Protein AF-A0A354SF06-F1 (afdb_monomer)

pLDDT: mean 82.46, std 15.43, range [31.31, 95.62]

Sequence (120 aa):
MNLIQKFLNKRKQKRYYTHGHAYLVIQPYTEGETKVQVIDVSQGGCAFIYQGDRADIDESGFANLMTGDCLHLERAQYVVKSNRKAGEARRCGVEFKWLGSMDKKRLGEFCESAALCPCS

Secondary structure (DSSP, 8-state):
--HHHHHHT--SS--EE-TT-EEEEEE-SSS--EEEEEEEEETTEEEEEEES-GGGS-SEEEEEEEETTEEEEEEEEEEEEEEEEETTEEEEEEEEES--HHHHHHHHHHHHHHHH----

Solvent-accessible surface area (backbone atoms only — not comparable to full-atom values): 6775 Å² total; per-residue (Å²): 135,71,73,67,61,69,69,70,68,60,80,89,63,72,73,25,54,39,90,69,56,29,33,36,38,35,45,54,97,84,54,78,76,46,78,32,47,28,52,30,35,30,81,54,30,38,28,30,50,47,75,71,60,78,81,80,54,67,63,54,48,34,28,31,34,31,43,78,95,46,77,47,33,76,70,37,34,36,35,60,76,44,79,45,78,58,85,76,35,26,46,38,29,38,35,56,46,88,70,48,75,66,44,51,49,41,35,44,55,48,39,52,51,36,64,72,58,82,82,133

Structure (mmCIF, N/CA/C/O backbone):
data_AF-A0A354SF06-F1
#
_entry.id   AF-A0A354SF06-F1
#
loop_
_atom_site.group_PDB
_atom_site.id
_atom_site.type_symbol
_atom_site.label_atom_id
_atom_site.label_alt_id
_atom_site.label_comp_id
_atom_site.label_asym_id
_atom_site.label_entity_id
_atom_site.label_seq_id
_atom_site.pdbx_PDB_ins_code
_atom_site.Cartn_x
_atom_site.Cartn_y
_atom_site.Cartn_z
_atom_site.occupancy
_atom_site.B_iso_or_equiv
_atom_site.auth_seq_id
_atom_site.auth_comp_id
_atom_site.auth_asym_id
_atom_site.auth_atom_id
_atom_site.pdbx_PDB_model_num
ATOM 1 N N . MET A 1 1 ? 24.461 19.033 13.199 1.00 46.06 1 MET A N 1
ATOM 2 C CA . MET A 1 1 ? 23.283 18.545 12.440 1.00 46.06 1 MET A CA 1
ATOM 3 C C . MET A 1 1 ? 22.363 17.771 13.380 1.00 46.06 1 MET A C 1
ATOM 5 O O . MET A 1 1 ? 22.842 17.000 14.198 1.00 46.06 1 MET A O 1
ATOM 9 N N . ASN A 1 2 ? 21.068 18.083 13.322 1.00 46.91 2 ASN A N 1
ATOM 10 C CA . ASN A 1 2 ? 20.064 17.977 14.390 1.00 46.91 2 ASN A CA 1
ATOM 11 C C . ASN A 1 2 ? 19.824 16.584 15.011 1.00 46.91 2 ASN A C 1
ATOM 13 O O . ASN A 1 2 ? 19.165 15.736 14.413 1.00 46.91 2 ASN A O 1
ATOM 17 N N . LEU A 1 3 ? 20.183 16.419 16.291 1.00 55.00 3 LEU A N 1
ATOM 18 C CA . LEU A 1 3 ? 19.691 15.339 17.169 1.00 55.00 3 LEU A CA 1
ATOM 19 C C . LEU A 1 3 ? 18.156 15.374 17.345 1.00 55.00 3 LEU A C 1
ATOM 21 O O . LEU A 1 3 ? 17.530 14.333 17.519 1.00 55.00 3 LEU A O 1
ATOM 25 N N . ILE A 1 4 ? 17.538 16.553 17.209 1.00 58.75 4 ILE A N 1
ATOM 26 C CA . ILE A 1 4 ? 16.091 16.781 17.380 1.00 58.75 4 ILE A CA 1
ATOM 27 C C . ILE A 1 4 ? 15.260 16.090 16.278 1.00 58.75 4 ILE A C 1
ATOM 29 O O . ILE A 1 4 ? 14.184 15.561 16.548 1.00 58.75 4 ILE A O 1
ATOM 33 N N . GLN A 1 5 ? 15.776 15.988 15.046 1.00 51.38 5 GLN A N 1
ATOM 34 C CA . GLN A 1 5 ? 15.063 15.333 13.935 1.00 51.38 5 GLN A CA 1
ATOM 35 C C . GLN A 1 5 ? 14.948 13.807 14.112 1.00 51.38 5 GLN A C 1
ATOM 37 O O . GLN A 1 5 ? 13.981 13.207 13.644 1.00 51.38 5 GLN A O 1
ATOM 42 N N . LYS A 1 6 ? 15.885 13.170 14.833 1.00 49.59 6 LYS A N 1
ATOM 43 C CA . LYS A 1 6 ? 15.830 11.725 15.125 1.00 49.59 6 LYS A CA 1
ATOM 44 C C . LYS A 1 6 ? 14.716 11.356 16.110 1.00 49.59 6 LYS A C 1
ATOM 46 O O . LYS A 1 6 ? 14.184 10.254 16.015 1.00 49.59 6 LYS A O 1
ATOM 51 N N . PHE A 1 7 ? 14.333 12.259 17.015 1.00 52.81 7 PHE A N 1
ATOM 52 C CA . PHE A 1 7 ? 13.260 12.006 17.984 1.00 52.81 7 PHE A CA 1
ATOM 53 C C . PHE A 1 7 ? 11.857 12.302 17.434 1.00 52.81 7 PHE A C 1
ATOM 55 O O . PHE A 1 7 ? 10.890 11.694 17.889 1.00 52.81 7 PHE A O 1
ATOM 62 N N . LEU A 1 8 ? 11.742 13.161 16.416 1.00 54.84 8 LEU A N 1
ATOM 63 C CA . LEU A 1 8 ? 10.458 13.530 15.805 1.00 54.84 8 LEU A CA 1
ATOM 64 C C . LEU A 1 8 ? 9.959 12.531 14.746 1.00 54.84 8 LEU A C 1
ATOM 66 O O . LEU A 1 8 ? 8.766 12.489 14.460 1.00 54.84 8 LEU A O 1
ATOM 70 N N . ASN A 1 9 ? 10.839 11.675 14.215 1.00 53.41 9 ASN A N 1
ATOM 71 C CA . ASN A 1 9 ? 10.495 10.653 13.219 1.00 53.41 9 ASN A CA 1
ATOM 72 C C . ASN A 1 9 ? 10.169 9.279 13.833 1.00 53.41 9 ASN A C 1
ATOM 74 O O . ASN A 1 9 ? 10.344 8.241 13.190 1.00 53.41 9 ASN A O 1
ATOM 78 N N . LYS A 1 10 ? 9.672 9.239 15.076 1.00 60.12 10 LYS A N 1
ATOM 79 C CA . LYS A 1 10 ? 9.056 8.015 15.600 1.00 60.12 10 LYS A CA 1
ATOM 80 C C . LYS A 1 10 ? 7.707 7.808 14.915 1.00 60.12 10 LYS A C 1
ATOM 82 O O . LYS A 1 10 ? 6.836 8.675 14.920 1.00 60.12 10 LYS A O 1
ATOM 87 N N . ARG A 1 11 ? 7.553 6.641 14.291 1.00 60.44 11 ARG A N 1
ATOM 88 C CA . ARG A 1 11 ? 6.325 6.220 13.614 1.00 60.44 11 ARG A CA 1
ATOM 89 C C . ARG A 1 11 ? 5.146 6.304 14.594 1.00 60.44 11 ARG A C 1
ATOM 91 O O . ARG A 1 11 ? 5.141 5.599 15.595 1.00 60.44 11 ARG A O 1
ATOM 98 N N . LYS A 1 12 ? 4.156 7.151 14.286 1.00 68.69 12 LYS A N 1
ATOM 99 C CA . LYS A 1 12 ? 2.970 7.377 15.136 1.00 68.69 12 LYS A CA 1
ATOM 100 C C . LYS A 1 12 ? 1.984 6.203 15.149 1.00 68.69 12 LYS A C 1
ATOM 102 O O . LYS A 1 12 ? 1.219 6.071 16.090 1.00 68.69 12 LYS A O 1
ATOM 107 N N . GLN A 1 13 ? 1.989 5.380 14.099 1.00 76.00 13 GLN A N 1
ATOM 108 C CA . GLN A 1 13 ? 0.996 4.325 13.875 1.00 76.00 13 GLN A CA 1
ATOM 109 C C . GLN A 1 13 ? 1.621 2.932 14.019 1.00 76.00 13 GLN A C 1
ATOM 111 O O . GLN A 1 13 ? 2.640 2.647 13.378 1.00 76.00 13 GLN A O 1
ATOM 116 N N . LYS A 1 14 ? 1.003 2.057 14.824 1.00 83.69 14 LYS A N 1
ATOM 117 C CA . LYS A 1 14 ? 1.403 0.646 14.968 1.00 83.69 14 LYS A CA 1
ATOM 118 C C . LYS A 1 14 ? 1.272 -0.076 13.620 1.00 83.69 14 LYS A C 1
ATOM 120 O O . LYS A 1 14 ? 0.356 0.217 12.856 1.00 83.69 14 LYS A O 1
ATOM 125 N N . ARG A 1 15 ? 2.211 -0.980 13.313 1.00 85.25 15 ARG A N 1
ATOM 126 C CA . ARG A 1 15 ? 2.141 -1.855 12.132 1.00 85.25 15 ARG A CA 1
ATOM 127 C C . ARG A 1 15 ? 1.716 -3.262 12.521 1.00 85.25 15 ARG A C 1
ATOM 129 O O . ARG A 1 15 ? 2.131 -3.755 13.568 1.00 85.25 15 ARG A O 1
ATOM 136 N N . TYR A 1 16 ? 0.951 -3.883 11.640 1.00 87.31 16 TYR A N 1
ATOM 137 C CA . TYR A 1 16 ? 0.391 -5.216 11.784 1.00 87.31 16 TYR A CA 1
ATOM 138 C C . TYR A 1 16 ? 0.849 -6.058 10.600 1.00 87.31 16 TYR A C 1
ATOM 140 O O . TYR A 1 16 ? 0.751 -5.612 9.457 1.00 87.31 16 TYR A O 1
ATOM 148 N N . TYR A 1 17 ? 1.404 -7.236 10.870 1.00 87.81 17 TYR A N 1
ATOM 149 C CA . TYR A 1 17 ? 1.812 -8.169 9.823 1.00 87.81 17 TYR A CA 1
ATOM 150 C C . TYR A 1 17 ? 0.588 -8.920 9.314 1.00 87.81 17 TYR A C 1
ATOM 152 O O . TYR A 1 17 ? -0.235 -9.358 10.108 1.00 87.81 17 TYR A O 1
ATOM 160 N N . THR A 1 18 ? 0.462 -9.058 7.996 1.00 81.31 18 THR A N 1
ATOM 161 C CA . THR A 1 18 ? -0.773 -9.595 7.388 1.00 81.31 18 THR A CA 1
ATOM 162 C C . THR A 1 18 ? -0.713 -11.095 7.071 1.00 81.31 18 THR A C 1
ATOM 164 O O . THR A 1 18 ? -1.651 -11.629 6.486 1.00 81.31 18 THR A O 1
ATOM 167 N N . HIS A 1 19 ? 0.388 -11.770 7.438 1.00 77.31 19 HIS A N 1
ATOM 168 C CA . HIS A 1 19 ? 0.642 -13.213 7.258 1.00 77.31 19 HIS A CA 1
ATOM 169 C C . HIS A 1 19 ? 0.266 -13.777 5.872 1.00 77.31 19 HIS A C 1
ATOM 171 O O . HIS A 1 19 ? -0.027 -14.954 5.726 1.00 77.31 19 HIS A O 1
ATOM 177 N N . GLY A 1 20 ? 0.315 -12.935 4.837 1.00 70.81 20 GLY A N 1
ATOM 178 C CA . GLY A 1 20 ? 0.130 -13.337 3.450 1.00 70.81 20 GLY A CA 1
ATOM 179 C C . GLY A 1 20 ? -1.309 -13.369 2.930 1.00 70.81 20 GLY A C 1
ATOM 180 O O . GLY A 1 20 ? -1.489 -13.690 1.758 1.00 70.81 20 GLY A O 1
ATOM 181 N N . HIS A 1 21 ? -2.307 -12.983 3.730 1.00 81.31 21 HIS A N 1
ATOM 182 C CA . HIS A 1 21 ? -3.715 -12.986 3.304 1.00 81.31 21 HIS A CA 1
ATOM 183 C C . HIS A 1 21 ? -4.169 -11.674 2.655 1.00 81.31 21 H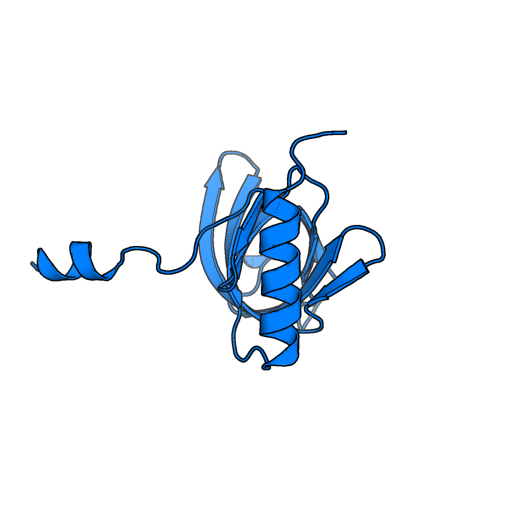IS A C 1
ATOM 185 O O . HIS A 1 21 ? -5.188 -11.647 1.966 1.00 81.31 21 HIS A O 1
ATOM 191 N N . ALA A 1 22 ? -3.410 -10.594 2.847 1.00 90.44 22 ALA A N 1
ATOM 192 C CA . ALA A 1 22 ? -3.747 -9.283 2.317 1.00 90.44 22 ALA A CA 1
ATOM 193 C C . ALA A 1 22 ? -2.941 -8.947 1.062 1.00 90.44 22 ALA A C 1
ATOM 195 O O . ALA A 1 22 ? -1.747 -9.246 0.947 1.00 90.44 22 ALA A O 1
ATOM 196 N N . TYR A 1 23 ? -3.591 -8.258 0.137 1.00 91.69 23 TYR A N 1
ATOM 197 C CA . TYR A 1 23 ? -2.980 -7.801 -1.097 1.00 91.69 23 TYR A CA 1
ATOM 198 C C . TYR A 1 23 ? -3.388 -6.373 -1.428 1.00 91.69 23 TYR A C 1
ATOM 200 O O . TYR A 1 23 ? -4.464 -5.896 -1.067 1.00 91.69 23 TYR A O 1
ATOM 208 N N . LEU A 1 24 ? -2.481 -5.693 -2.116 1.00 92.56 24 LEU A N 1
ATOM 209 C CA . LEU A 1 24 ? -2.702 -4.379 -2.679 1.00 92.56 24 LEU A CA 1
ATOM 210 C C . LEU A 1 24 ? -2.842 -4.550 -4.192 1.00 92.56 24 LEU A C 1
ATOM 212 O O . LEU A 1 24 ? -1.949 -5.098 -4.834 1.00 92.56 24 LEU A O 1
ATOM 216 N N . VAL A 1 25 ? -3.965 -4.117 -4.751 1.00 91.88 25 VAL A N 1
ATOM 217 C CA . VAL A 1 25 ? -4.156 -4.028 -6.200 1.00 91.88 25 VAL A CA 1
ATOM 218 C C . VAL A 1 25 ? -3.820 -2.604 -6.598 1.00 91.88 25 VAL A C 1
ATOM 220 O O . VAL A 1 25 ? -4.568 -1.677 -6.294 1.00 91.88 25 VAL A O 1
ATOM 223 N N . ILE A 1 26 ? -2.652 -2.425 -7.198 1.00 90.00 26 ILE A N 1
ATOM 224 C CA . ILE A 1 26 ? -2.180 -1.144 -7.712 1.00 90.00 26 ILE A CA 1
ATOM 225 C C . ILE A 1 26 ? -2.818 -0.953 -9.082 1.00 90.00 26 ILE A C 1
ATOM 227 O O . ILE A 1 26 ? -2.739 -1.847 -9.920 1.00 90.00 26 ILE A O 1
ATOM 231 N N . GLN A 1 27 ? -3.456 0.194 -9.290 1.00 82.31 27 GLN A N 1
ATOM 232 C CA . GLN A 1 27 ? -4.028 0.591 -10.572 1.00 82.31 27 GLN A CA 1
ATOM 233 C C . GLN A 1 27 ? -3.150 1.718 -11.136 1.00 82.31 27 GLN A C 1
ATOM 235 O O . GLN A 1 27 ? -3.343 2.878 -10.744 1.00 82.31 27 GLN A O 1
ATOM 240 N N . PRO A 1 28 ? -2.147 1.403 -11.979 1.00 65.31 28 PRO A N 1
ATOM 241 C CA . PRO A 1 28 ? -1.378 2.423 -12.679 1.00 65.31 28 PRO A CA 1
ATOM 242 C C . PRO A 1 28 ? -2.295 3.227 -13.604 1.00 65.31 28 PRO A C 1
ATOM 244 O O . PRO A 1 28 ? -3.344 2.755 -14.042 1.00 65.31 28 PRO A O 1
ATOM 247 N N . TYR A 1 29 ? -1.890 4.449 -13.939 1.00 57.19 29 TYR A N 1
ATOM 248 C CA . TYR A 1 29 ? -2.634 5.263 -14.908 1.00 57.19 29 TYR A CA 1
ATOM 249 C C . TYR A 1 29 ? -2.474 4.772 -16.355 1.00 57.19 29 TYR A C 1
ATOM 251 O O . TYR A 1 29 ? -3.248 5.180 -17.219 1.00 57.19 29 TYR A O 1
ATOM 259 N N . THR A 1 30 ? -1.458 3.948 -16.627 1.00 55.53 30 THR A N 1
ATOM 260 C CA . THR A 1 30 ? -0.976 3.656 -17.985 1.00 55.53 30 THR A CA 1
ATOM 261 C C . THR A 1 30 ? -1.066 2.189 -18.391 1.00 55.53 30 THR A C 1
ATOM 263 O O . THR A 1 30 ? -1.283 1.916 -19.567 1.00 55.53 30 THR A O 1
ATOM 266 N N . GLU A 1 31 ? -0.923 1.243 -17.462 1.00 59.75 31 GLU A N 1
ATOM 267 C CA . GLU A 1 31 ? -0.909 -0.199 -17.746 1.00 59.75 31 GLU A CA 1
ATOM 268 C C . GLU A 1 31 ? -1.680 -0.972 -16.666 1.00 59.75 31 GLU A C 1
ATOM 270 O O 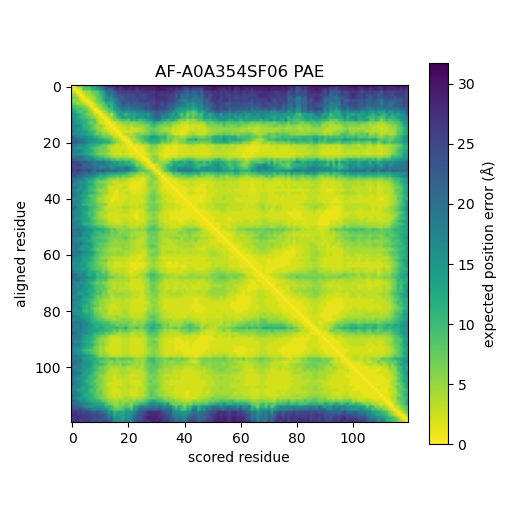. GLU A 1 31 ? -2.029 -0.399 -15.639 1.00 59.75 31 GLU A O 1
ATOM 275 N N . GLY A 1 32 ? -2.018 -2.237 -16.940 1.00 69.25 32 GLY A N 1
ATOM 276 C CA . GLY A 1 32 ? -2.978 -3.047 -16.177 1.00 69.25 32 GLY A CA 1
ATOM 277 C C . GLY A 1 32 ? -2.740 -3.159 -14.662 1.00 69.25 32 GLY A C 1
ATOM 278 O O . GLY A 1 32 ? -1.738 -2.719 -14.109 1.00 69.25 32 GLY A O 1
ATOM 279 N N . GLU A 1 33 ? -3.702 -3.765 -13.965 1.00 82.69 33 GLU A N 1
ATOM 280 C CA . GLU A 1 33 ? -3.661 -3.865 -12.505 1.00 82.69 33 GLU A CA 1
ATOM 281 C C . GLU A 1 33 ? -2.526 -4.777 -12.012 1.00 82.69 33 GLU A C 1
ATOM 283 O O . GLU A 1 33 ? -2.419 -5.937 -12.414 1.00 82.69 33 GLU A O 1
ATOM 288 N N . THR A 1 34 ? -1.729 -4.285 -11.061 1.00 88.12 34 THR A N 1
ATOM 289 C CA . THR A 1 34 ? -0.647 -5.052 -10.432 1.00 88.12 34 THR A CA 1
ATOM 290 C C . THR A 1 34 ? -1.057 -5.468 -9.026 1.00 88.12 34 THR A C 1
ATOM 292 O O . THR A 1 34 ? -1.162 -4.645 -8.115 1.00 88.12 34 THR A O 1
ATOM 295 N N . LYS A 1 35 ? -1.264 -6.771 -8.820 1.00 90.31 35 LYS A N 1
ATOM 296 C CA . LYS A 1 35 ? -1.586 -7.348 -7.507 1.00 90.31 35 LYS A CA 1
ATOM 297 C C . LYS A 1 35 ? -0.306 -7.739 -6.766 1.00 90.31 35 LYS A C 1
ATOM 299 O O . LYS A 1 35 ? 0.427 -8.616 -7.210 1.00 90.31 35 LYS A O 1
ATOM 304 N N . VAL A 1 36 ? -0.063 -7.125 -5.608 1.00 91.69 36 VAL A N 1
ATOM 305 C CA . VAL A 1 36 ? 1.121 -7.375 -4.767 1.00 91.69 36 VAL A CA 1
ATOM 306 C C . VAL A 1 36 ? 0.729 -7.813 -3.361 1.00 91.69 36 VAL A C 1
ATOM 308 O O . VAL A 1 36 ? -0.248 -7.331 -2.788 1.00 91.69 36 VAL A O 1
ATOM 311 N N . GLN A 1 37 ? 1.509 -8.720 -2.777 1.00 92.00 37 GLN A N 1
ATOM 312 C CA . GLN A 1 37 ? 1.245 -9.233 -1.436 1.00 92.00 37 GLN A CA 1
ATOM 313 C C . GLN A 1 37 ? 1.731 -8.251 -0.368 1.00 92.00 37 GLN A C 1
ATOM 315 O O . GLN A 1 37 ? 2.891 -7.824 -0.367 1.00 92.00 37 GLN A O 1
ATOM 320 N N . VAL A 1 38 ? 0.848 -7.909 0.568 1.00 93.38 38 VAL A N 1
ATOM 321 C CA . VAL A 1 38 ? 1.171 -7.020 1.683 1.00 93.38 38 VAL A CA 1
ATOM 322 C C . VAL A 1 38 ? 1.962 -7.800 2.736 1.00 93.38 38 VAL A C 1
ATOM 324 O O . VAL A 1 38 ? 1.617 -8.909 3.121 1.00 93.38 38 VAL A O 1
ATOM 327 N N . ILE A 1 39 ? 3.052 -7.212 3.221 1.00 92.50 39 ILE A N 1
ATOM 328 C CA . ILE A 1 39 ? 3.845 -7.727 4.344 1.00 92.50 39 ILE A CA 1
ATOM 329 C C . ILE A 1 39 ? 3.232 -7.220 5.645 1.00 92.50 39 ILE A C 1
ATOM 331 O O . ILE A 1 39 ? 2.961 -7.975 6.578 1.00 92.50 39 ILE A O 1
ATOM 335 N N . ASP A 1 40 ? 3.034 -5.905 5.698 1.00 92.50 40 ASP A N 1
ATOM 336 C CA . ASP A 1 40 ? 2.595 -5.190 6.879 1.00 92.50 40 ASP A CA 1
ATOM 337 C C . ASP A 1 40 ? 1.707 -3.999 6.504 1.00 92.50 40 ASP A C 1
ATOM 339 O O . ASP A 1 40 ? 1.824 -3.428 5.418 1.00 92.50 40 ASP A O 1
ATOM 343 N N . VAL A 1 41 ? 0.817 -3.620 7.414 1.00 92.81 41 VAL A N 1
ATOM 344 C CA . VAL A 1 41 ? -0.139 -2.525 7.248 1.00 92.81 41 VAL A CA 1
ATOM 345 C C . VAL A 1 41 ? -0.209 -1.674 8.512 1.00 92.81 41 VAL A C 1
ATOM 347 O O . VAL A 1 41 ? 0.022 -2.148 9.622 1.00 92.81 41 VAL A O 1
ATOM 350 N N . SER A 1 42 ? -0.512 -0.394 8.355 1.00 92.44 42 SER A N 1
ATOM 351 C CA . SER A 1 42 ? -1.013 0.464 9.423 1.00 92.44 42 SER A CA 1
ATOM 352 C C . SER A 1 42 ? -2.093 1.389 8.884 1.00 92.44 42 SER A C 1
ATOM 354 O O . SER A 1 42 ? -2.268 1.505 7.670 1.00 92.44 42 SER A O 1
ATOM 356 N N . GLN A 1 43 ? -2.719 2.154 9.779 1.00 90.38 43 GLN A N 1
ATOM 357 C CA . GLN A 1 43 ? -3.646 3.224 9.403 1.00 90.38 43 GLN A CA 1
ATOM 358 C C . GLN A 1 43 ? -3.037 4.286 8.469 1.00 90.38 43 GLN A C 1
ATOM 360 O O . GLN A 1 43 ? -3.764 5.049 7.843 1.00 90.38 43 GLN A O 1
ATOM 365 N N . GLY A 1 44 ? -1.704 4.372 8.389 1.00 90.81 44 GLY A N 1
ATOM 366 C CA . GLY A 1 44 ? -1.016 5.325 7.518 1.00 90.81 44 GLY A CA 1
ATOM 367 C C . GLY A 1 44 ? -0.547 4.749 6.183 1.00 90.81 44 GLY A C 1
ATOM 368 O O . GLY A 1 44 ? -0.135 5.518 5.322 1.00 90.81 44 GLY A O 1
ATOM 369 N N . GLY A 1 45 ? -0.538 3.428 5.997 1.00 94.12 45 GLY A N 1
ATOM 370 C CA . GLY A 1 45 ? 0.035 2.816 4.798 1.00 94.12 45 GLY A CA 1
ATOM 371 C C . GLY A 1 45 ? 0.592 1.418 5.022 1.00 94.12 45 GLY A C 1
ATOM 372 O O . GLY A 1 45 ? 0.796 0.976 6.156 1.00 94.12 45 GLY A O 1
ATOM 373 N N . CYS A 1 46 ? 0.924 0.727 3.939 1.00 94.94 46 CYS A N 1
ATOM 374 C CA . CYS A 1 46 ? 1.418 -0.647 3.976 1.00 94.94 46 CYS A CA 1
ATOM 375 C C . CYS A 1 46 ? 2.849 -0.784 3.440 1.00 94.94 46 CYS A C 1
ATOM 377 O O . CYS A 1 46 ? 3.521 0.192 3.085 1.00 94.94 46 CYS A O 1
ATOM 379 N N . ALA A 1 47 ? 3.366 -2.002 3.481 1.00 95.19 47 ALA A N 1
ATOM 380 C CA . ALA A 1 47 ? 4.529 -2.410 2.719 1.00 95.19 47 ALA A CA 1
ATOM 381 C C . ALA A 1 47 ? 4.237 -3.736 2.023 1.00 95.19 47 ALA A C 1
ATOM 383 O O . ALA A 1 47 ? 3.536 -4.574 2.581 1.00 95.19 47 ALA A O 1
ATOM 384 N N . PHE A 1 48 ? 4.797 -3.928 0.837 1.00 94.19 48 PHE A N 1
ATOM 385 C CA . PHE A 1 48 ? 4.621 -5.119 0.011 1.00 94.19 48 PHE A CA 1
ATOM 386 C C . PHE A 1 48 ? 5.937 -5.518 -0.661 1.00 94.19 48 PHE A C 1
ATOM 388 O O . PHE A 1 48 ? 6.903 -4.741 -0.673 1.00 94.19 48 PHE A O 1
ATOM 395 N N . ILE A 1 49 ? 5.973 -6.735 -1.200 1.00 92.12 49 ILE A N 1
ATOM 396 C CA . ILE A 1 49 ? 7.074 -7.239 -2.029 1.00 92.12 49 ILE A CA 1
ATOM 397 C C . ILE A 1 49 ? 6.585 -7.374 -3.468 1.00 92.12 49 ILE A C 1
ATOM 399 O O . ILE A 1 49 ? 5.462 -7.817 -3.695 1.00 92.12 49 ILE A O 1
ATOM 403 N N . TYR A 1 50 ? 7.432 -7.006 -4.424 1.00 91.00 50 TYR A N 1
ATOM 404 C CA . TYR A 1 50 ? 7.232 -7.298 -5.841 1.00 91.00 50 TYR A CA 1
ATOM 405 C C . TYR A 1 50 ? 8.555 -7.710 -6.496 1.00 91.00 50 TYR A C 1
ATOM 407 O O . TYR A 1 50 ? 9.638 -7.393 -5.987 1.00 91.00 50 TYR A O 1
ATOM 415 N N . GLN A 1 51 ? 8.451 -8.442 -7.601 1.00 89.81 51 GLN A N 1
ATOM 416 C CA . GLN A 1 51 ? 9.555 -8.741 -8.510 1.00 89.81 51 GLN A CA 1
ATOM 417 C C . GLN A 1 51 ? 9.444 -7.787 -9.695 1.00 89.81 51 GLN A C 1
ATOM 419 O O . GLN A 1 51 ? 8.356 -7.638 -10.242 1.00 89.81 51 GLN A O 1
ATOM 424 N N . GLY A 1 52 ? 10.537 -7.115 -10.040 1.00 85.69 52 GLY A N 1
ATOM 425 C CA . GLY A 1 52 ? 10.531 -6.101 -11.090 1.00 85.69 52 GLY A CA 1
ATOM 426 C C . GLY A 1 52 ? 11.508 -4.966 -10.826 1.00 85.69 52 GLY A C 1
ATOM 427 O O . GLY A 1 52 ? 12.238 -4.947 -9.823 1.00 85.69 52 GLY A O 1
ATOM 428 N N . ASP A 1 53 ? 11.513 -4.008 -11.737 1.00 86.62 53 ASP A N 1
ATOM 429 C CA . ASP A 1 53 ? 12.317 -2.808 -11.665 1.00 86.62 53 ASP A CA 1
ATOM 430 C C . ASP A 1 53 ? 11.644 -1.713 -10.847 1.00 86.62 53 ASP A C 1
ATOM 432 O O . ASP A 1 53 ? 10.452 -1.713 -10.557 1.00 86.62 53 ASP A O 1
ATOM 436 N N . ARG A 1 54 ? 12.445 -0.730 -10.421 1.00 85.25 54 ARG A N 1
ATOM 437 C CA . ARG A 1 54 ? 11.915 0.404 -9.653 1.00 85.25 54 ARG A CA 1
ATOM 438 C C . ARG A 1 54 ? 10.822 1.154 -10.426 1.00 85.25 54 ARG A C 1
ATOM 440 O O . ARG A 1 54 ? 9.950 1.717 -9.772 1.00 85.25 54 ARG A O 1
ATOM 447 N N . ALA A 1 55 ? 10.937 1.197 -11.752 1.00 85.38 55 ALA A N 1
ATOM 448 C CA . ALA A 1 55 ? 10.040 1.921 -12.642 1.00 85.38 55 ALA A CA 1
ATOM 449 C C . ALA A 1 55 ? 8.651 1.274 -12.752 1.00 85.38 55 ALA A C 1
ATOM 451 O O . ALA A 1 55 ? 7.706 1.970 -13.093 1.00 85.38 55 ALA A O 1
ATOM 452 N N . ASP A 1 56 ? 8.515 -0.002 -12.385 1.00 83.62 56 ASP A N 1
ATOM 453 C CA . ASP A 1 56 ? 7.253 -0.747 -12.494 1.00 83.62 56 ASP A CA 1
ATOM 454 C C . ASP A 1 56 ? 6.210 -0.300 -11.456 1.00 83.62 56 ASP A C 1
ATOM 456 O O . ASP A 1 56 ? 5.040 -0.669 -11.529 1.00 83.62 56 ASP A O 1
ATOM 460 N N . ILE A 1 57 ? 6.635 0.471 -10.448 1.00 86.88 57 ILE A N 1
ATOM 461 C CA . ILE A 1 57 ? 5.763 1.036 -9.421 1.00 86.88 57 ILE A CA 1
ATOM 462 C C . ILE A 1 57 ? 5.891 2.554 -9.446 1.00 86.88 57 ILE A C 1
ATOM 464 O O . ILE A 1 57 ? 6.908 3.106 -9.010 1.00 86.88 57 ILE A O 1
ATOM 468 N N . ASP A 1 58 ? 4.814 3.215 -9.864 1.00 88.75 58 ASP A N 1
ATOM 469 C CA . ASP A 1 58 ? 4.698 4.670 -9.843 1.00 88.75 58 ASP A CA 1
ATOM 470 C C . ASP A 1 58 ? 4.945 5.242 -8.441 1.00 88.75 58 ASP A C 1
ATOM 472 O O . ASP A 1 58 ? 4.528 4.677 -7.421 1.00 88.75 58 ASP A O 1
ATOM 476 N N . GLU A 1 59 ? 5.576 6.421 -8.377 1.00 91.19 59 GLU A N 1
ATOM 477 C CA . GLU A 1 59 ? 5.849 7.110 -7.108 1.00 91.19 59 GLU A CA 1
ATOM 478 C C . GLU A 1 59 ? 4.567 7.498 -6.355 1.00 91.19 59 GLU A C 1
ATOM 480 O O . GLU A 1 59 ? 4.590 7.669 -5.133 1.00 91.19 59 GLU A O 1
ATOM 485 N N . SER A 1 60 ? 3.440 7.595 -7.061 1.00 91.69 60 SER A N 1
ATOM 486 C CA . SER A 1 60 ? 2.108 7.762 -6.491 1.00 91.69 60 SER A CA 1
ATOM 487 C C . SER A 1 60 ? 1.039 7.241 -7.442 1.00 91.69 60 SER A C 1
ATOM 489 O O . SER A 1 60 ? 1.196 7.356 -8.651 1.00 91.69 60 SER A O 1
ATOM 491 N N . GLY A 1 61 ? -0.076 6.761 -6.903 1.00 91.25 61 GLY A N 1
ATOM 492 C CA . GLY A 1 61 ? -1.181 6.243 -7.704 1.00 91.25 61 GLY A CA 1
ATOM 493 C C . GLY A 1 61 ? -2.404 5.948 -6.853 1.00 91.25 61 GLY A C 1
ATOM 494 O O . GLY A 1 61 ? -2.513 6.441 -5.726 1.00 91.25 61 GLY A O 1
ATOM 495 N N . PHE A 1 62 ? -3.307 5.129 -7.381 1.00 91.81 62 PHE A N 1
ATOM 496 C CA . PHE A 1 62 ? -4.445 4.601 -6.639 1.00 91.81 62 PHE A CA 1
ATOM 497 C C . PHE A 1 62 ? -4.291 3.101 -6.429 1.00 91.81 62 PHE A C 1
ATOM 499 O O . PHE A 1 62 ? -3.722 2.391 -7.260 1.00 91.81 62 PHE A O 1
ATOM 506 N N . ALA A 1 63 ? -4.787 2.619 -5.296 1.00 92.75 63 ALA A N 1
ATOM 507 C CA . ALA A 1 63 ? -4.760 1.204 -4.994 1.00 92.75 63 ALA A CA 1
ATOM 508 C C . ALA A 1 63 ? -5.967 0.753 -4.171 1.00 92.75 63 ALA A C 1
ATOM 510 O O . ALA A 1 63 ? -6.508 1.513 -3.365 1.00 92.75 63 ALA A O 1
ATOM 511 N N . ASN A 1 64 ? -6.324 -0.518 -4.332 1.00 93.19 64 ASN A N 1
ATOM 512 C CA . ASN A 1 64 ? -7.296 -1.207 -3.492 1.00 93.19 64 ASN A CA 1
ATOM 513 C C . ASN A 1 64 ? -6.566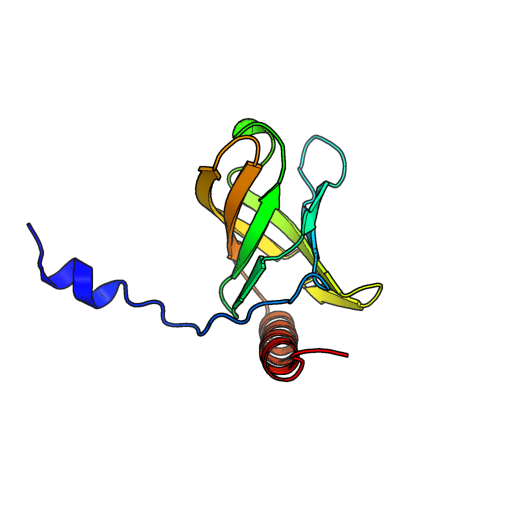 -2.107 -2.492 1.00 93.19 64 ASN A C 1
ATOM 515 O O . ASN A 1 64 ? -5.664 -2.849 -2.878 1.00 93.19 64 ASN A O 1
ATOM 519 N N . LEU A 1 65 ? -6.956 -2.071 -1.217 1.00 92.88 65 LEU A N 1
ATOM 520 C CA . LEU A 1 65 ? -6.476 -3.008 -0.196 1.00 92.88 65 LEU A CA 1
ATOM 521 C C . LEU A 1 65 ? -7.546 -4.065 0.051 1.00 92.88 65 LEU A C 1
ATOM 523 O O . LEU A 1 65 ? -8.681 -3.713 0.374 1.00 92.88 65 LEU A O 1
ATOM 527 N N . MET A 1 66 ? -7.185 -5.340 -0.065 1.00 91.00 66 MET A N 1
ATOM 528 C CA . MET A 1 66 ? -8.141 -6.446 -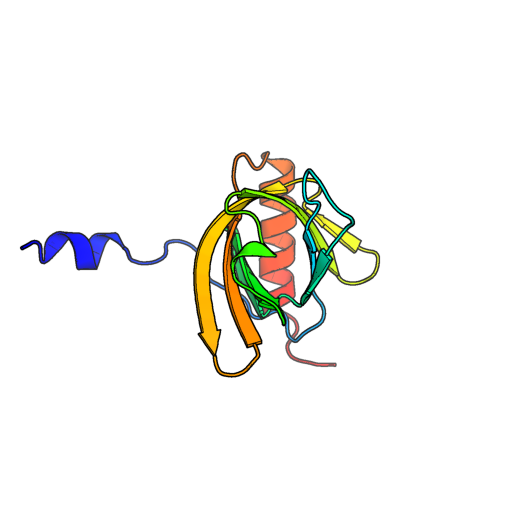0.023 1.00 91.00 66 MET A CA 1
ATOM 529 C C . MET A 1 66 ? -7.594 -7.666 0.728 1.00 91.00 66 MET A C 1
ATOM 531 O O . MET A 1 66 ? -6.378 -7.849 0.820 1.00 91.00 66 MET A O 1
ATOM 535 N N . THR A 1 67 ? -8.507 -8.510 1.211 1.00 89.06 67 THR A N 1
ATOM 536 C CA . THR A 1 67 ? -8.242 -9.848 1.771 1.00 89.06 67 THR A CA 1
ATOM 537 C C . THR A 1 67 ? -9.257 -10.819 1.175 1.00 89.06 67 THR A C 1
ATOM 539 O O . THR A 1 67 ? -10.447 -10.701 1.462 1.00 89.06 67 THR A O 1
ATOM 542 N N . GLY A 1 68 ? -8.822 -11.754 0.324 1.00 83.38 68 GLY A N 1
ATOM 543 C CA . GLY A 1 68 ? -9.759 -12.486 -0.545 1.00 83.38 68 GLY A CA 1
ATOM 544 C C . GLY A 1 68 ? -10.706 -11.512 -1.266 1.00 83.38 68 GLY A C 1
ATOM 545 O 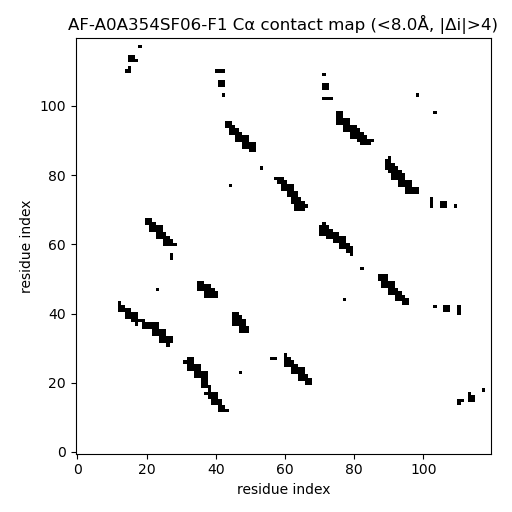O . GLY A 1 68 ? -10.299 -10.417 -1.646 1.00 83.38 68 GLY A O 1
ATOM 546 N N . ASP A 1 69 ? -11.990 -11.833 -1.357 1.00 82.75 69 ASP A N 1
ATOM 547 C CA . ASP A 1 69 ? -12.973 -10.959 -2.018 1.00 82.75 69 ASP A CA 1
ATOM 548 C C . ASP A 1 69 ? -13.408 -9.737 -1.178 1.00 82.75 69 ASP A C 1
ATOM 550 O O . ASP A 1 69 ? -14.227 -8.929 -1.619 1.00 82.75 69 ASP A O 1
ATOM 554 N N . CYS A 1 70 ? -12.857 -9.551 0.027 1.00 85.19 70 CYS A N 1
ATOM 555 C CA . CYS A 1 70 ? -13.203 -8.434 0.905 1.00 85.19 70 CYS A CA 1
ATOM 556 C C . CYS A 1 70 ? -12.370 -7.183 0.591 1.00 85.19 70 CYS A C 1
ATOM 558 O O . CYS A 1 70 ? -11.145 -7.184 0.728 1.00 85.19 70 CYS A O 1
ATOM 560 N N . LEU A 1 71 ? -13.045 -6.083 0.247 1.00 88.38 71 LEU A N 1
ATOM 561 C CA . LEU A 1 71 ? -12.440 -4.770 0.008 1.00 88.38 71 LEU A CA 1
ATOM 562 C C . LEU A 1 71 ? -12.357 -3.950 1.306 1.00 88.38 71 LEU A C 1
ATOM 564 O O . LEU A 1 71 ? -13.377 -3.595 1.895 1.00 88.38 71 LEU A O 1
ATOM 568 N N . HIS A 1 72 ? -11.140 -3.622 1.746 1.00 89.44 72 HIS A N 1
ATOM 569 C CA . HIS A 1 72 ? -10.890 -2.836 2.963 1.00 89.44 72 HIS A CA 1
ATOM 570 C C . HIS A 1 72 ? -10.632 -1.358 2.671 1.00 89.44 72 HIS A C 1
ATOM 572 O O . HIS A 1 72 ? -11.057 -0.494 3.437 1.00 89.44 72 HIS A O 1
ATOM 578 N N . LEU A 1 73 ? -9.949 -1.072 1.563 1.00 91.12 73 LEU A N 1
ATOM 579 C CA . LEU A 1 73 ? -9.806 0.273 1.016 1.00 91.12 73 LEU A CA 1
ATOM 580 C C . LEU A 1 73 ? -10.065 0.234 -0.476 1.00 91.12 73 LEU A C 1
ATOM 582 O O . LEU A 1 73 ? -9.461 -0.571 -1.181 1.00 91.12 73 LEU A O 1
ATOM 586 N N . GLU A 1 74 ? -10.908 1.145 -0.937 1.00 90.31 74 GLU A N 1
ATOM 587 C CA . GLU A 1 74 ? -11.214 1.338 -2.345 1.00 90.31 74 GLU A CA 1
ATOM 588 C C . GLU A 1 74 ? -10.535 2.610 -2.845 1.00 90.31 74 GLU A C 1
ATOM 590 O O . GLU A 1 74 ? -10.665 3.667 -2.229 1.00 90.31 74 GLU A O 1
ATOM 595 N N . ARG A 1 75 ? -9.804 2.502 -3.958 1.00 90.12 75 ARG A N 1
ATOM 596 C CA . ARG A 1 75 ? -9.175 3.610 -4.688 1.00 90.12 75 ARG A CA 1
ATOM 597 C C . ARG A 1 75 ? -8.434 4.583 -3.766 1.00 90.12 75 ARG A C 1
ATOM 599 O O . ARG A 1 75 ? -8.510 5.801 -3.925 1.00 90.12 75 ARG A O 1
ATOM 606 N N . ALA A 1 76 ? -7.688 4.050 -2.803 1.00 92.25 76 ALA A N 1
ATOM 607 C CA . ALA A 1 76 ? -6.889 4.855 -1.897 1.00 92.25 76 ALA A CA 1
ATOM 608 C C . ALA A 1 76 ? -5.703 5.454 -2.657 1.00 92.25 76 ALA A C 1
ATOM 610 O O . ALA A 1 76 ? -4.906 4.720 -3.249 1.00 92.25 76 ALA A O 1
ATOM 611 N N . GLN A 1 77 ? -5.553 6.781 -2.615 1.00 93.56 77 GLN A N 1
ATOM 612 C CA . GLN A 1 77 ? -4.349 7.408 -3.147 1.00 93.56 77 GLN A CA 1
ATOM 613 C C . GLN A 1 77 ? -3.154 6.985 -2.292 1.00 93.56 77 GLN A C 1
ATOM 615 O O . GLN A 1 77 ? -3.214 7.041 -1.062 1.00 93.56 77 GLN A O 1
ATOM 620 N N . TYR A 1 78 ? -2.052 6.598 -2.923 1.00 94.00 78 TYR A N 1
ATOM 621 C CA . TYR A 1 78 ? -0.820 6.253 -2.231 1.00 94.00 78 TYR A CA 1
ATOM 622 C C . TYR A 1 78 ? 0.368 7.062 -2.747 1.00 94.00 78 TYR A C 1
ATOM 624 O O . TYR A 1 78 ? 0.369 7.557 -3.871 1.00 94.00 78 TYR A O 1
ATOM 632 N N . VAL A 1 79 ? 1.399 7.173 -1.909 1.00 94.94 79 VAL A N 1
ATOM 633 C CA . VAL A 1 79 ? 2.714 7.718 -2.268 1.00 94.94 79 VAL A CA 1
ATOM 634 C C . VAL A 1 79 ? 3.800 6.767 -1.779 1.00 94.94 79 VAL A C 1
ATOM 636 O O . VAL A 1 79 ? 3.803 6.374 -0.609 1.00 94.94 79 VAL A O 1
ATOM 639 N N . VAL A 1 80 ? 4.748 6.418 -2.643 1.00 94.69 80 VAL A N 1
ATOM 640 C CA . VAL A 1 80 ? 5.909 5.592 -2.300 1.00 94.69 80 VAL A CA 1
ATOM 641 C C . VAL A 1 80 ? 6.815 6.351 -1.330 1.00 94.69 80 VAL A C 1
ATOM 643 O O . VAL A 1 80 ? 7.260 7.467 -1.580 1.00 94.69 80 VAL A O 1
ATOM 646 N N . LYS A 1 81 ? 7.113 5.729 -0.189 1.00 95.25 81 LYS A N 1
ATOM 647 C CA . LYS A 1 81 ? 8.030 6.250 0.841 1.00 95.25 81 LYS A CA 1
ATOM 648 C C . LYS A 1 81 ? 9.364 5.537 0.881 1.00 95.25 81 LYS A C 1
ATOM 650 O O . LYS A 1 81 ? 10.353 6.087 1.357 1.00 95.25 81 LYS A O 1
ATOM 655 N N . SER A 1 82 ? 9.397 4.297 0.419 1.00 94.00 82 SER A N 1
ATOM 656 C CA . SER A 1 82 ? 10.620 3.514 0.341 1.00 94.00 82 SER A CA 1
ATOM 657 C C . SER A 1 82 ? 10.476 2.456 -0.731 1.00 94.00 82 SER A C 1
ATOM 659 O O . SER A 1 82 ? 9.458 1.779 -0.773 1.00 94.00 82 SER A O 1
ATOM 661 N N . ASN A 1 83 ? 11.511 2.262 -1.535 1.00 93.69 83 ASN A N 1
ATOM 662 C CA . ASN A 1 83 ? 11.576 1.186 -2.512 1.00 93.69 83 ASN A CA 1
ATOM 663 C C . ASN A 1 83 ? 13.012 0.650 -2.490 1.00 93.69 83 ASN A C 1
ATOM 665 O O . ASN A 1 83 ? 13.925 1.280 -3.029 1.00 93.69 83 ASN A O 1
ATOM 669 N N . ARG A 1 84 ? 13.223 -0.452 -1.762 1.00 92.88 84 ARG A N 1
ATOM 670 C CA . ARG A 1 84 ? 14.549 -1.027 -1.491 1.00 92.88 84 ARG A CA 1
ATOM 671 C C . ARG A 1 84 ? 14.672 -2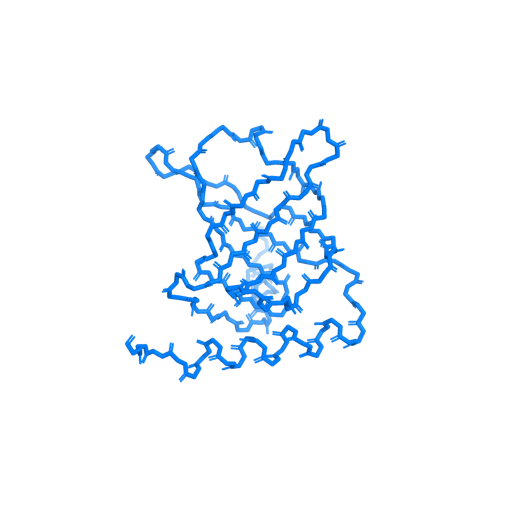.390 -2.163 1.00 92.88 84 ARG A C 1
ATOM 673 O O . ARG A 1 84 ? 13.807 -3.239 -1.969 1.00 92.88 84 ARG A O 1
ATOM 680 N N . LYS A 1 85 ? 15.755 -2.595 -2.914 1.00 92.75 85 LYS A N 1
ATOM 681 C CA . LYS A 1 85 ? 16.084 -3.881 -3.541 1.00 92.75 85 LYS A CA 1
ATOM 682 C C . LYS A 1 85 ? 16.663 -4.842 -2.497 1.00 92.75 85 LYS A C 1
ATOM 684 O O . LYS A 1 85 ? 17.473 -4.424 -1.672 1.00 92.75 85 LYS A O 1
ATOM 689 N N . ALA A 1 86 ? 16.241 -6.099 -2.538 1.00 85.81 86 ALA A N 1
ATOM 690 C CA . ALA A 1 86 ? 16.731 -7.197 -1.715 1.00 85.81 86 ALA A CA 1
ATOM 691 C C . ALA A 1 86 ? 16.799 -8.463 -2.588 1.00 85.81 86 ALA A C 1
ATOM 693 O O . ALA A 1 86 ? 15.806 -9.166 -2.759 1.00 85.81 86 ALA A O 1
ATOM 694 N N . GLY A 1 87 ? 17.968 -8.718 -3.184 1.00 87.00 87 GLY A N 1
ATOM 695 C CA . GLY A 1 87 ? 18.117 -9.745 -4.219 1.00 87.00 87 GLY A CA 1
ATOM 696 C C . GLY A 1 87 ? 17.352 -9.373 -5.492 1.00 87.00 87 GLY A C 1
ATOM 697 O O . GLY A 1 87 ? 17.462 -8.241 -5.973 1.00 87.00 87 GLY A O 1
ATOM 698 N N . GLU A 1 88 ? 16.571 -10.316 -6.015 1.00 87.06 88 GLU A N 1
ATOM 699 C CA . GLU A 1 88 ? 15.681 -10.124 -7.174 1.00 87.06 88 GLU A CA 1
ATOM 700 C C . GLU A 1 88 ? 14.343 -9.468 -6.801 1.00 87.06 88 GLU A C 1
ATOM 702 O O . GLU A 1 88 ? 13.628 -8.960 -7.660 1.00 87.06 88 GLU A O 1
ATOM 707 N N . ALA A 1 89 ? 14.017 -9.427 -5.509 1.00 90.25 89 ALA A N 1
ATOM 708 C CA . ALA A 1 89 ? 12.792 -8.832 -5.004 1.00 90.25 89 ALA A CA 1
ATOM 709 C C . ALA A 1 89 ? 13.013 -7.391 -4.525 1.00 90.25 89 ALA A C 1
ATOM 711 O O . ALA A 1 89 ? 14.120 -6.963 -4.172 1.00 90.25 89 ALA A O 1
ATOM 712 N N . ARG A 1 90 ? 11.928 -6.623 -4.457 1.00 92.81 90 ARG A N 1
ATOM 713 C CA . ARG A 1 90 ? 11.930 -5.251 -3.950 1.00 92.81 90 ARG A CA 1
ATOM 714 C C . ARG A 1 90 ? 10.878 -5.095 -2.864 1.00 92.81 90 ARG A C 1
ATOM 716 O O . ARG A 1 90 ? 9.723 -5.462 -3.049 1.00 92.81 90 ARG A O 1
ATOM 723 N N . ARG A 1 91 ? 11.268 -4.506 -1.730 1.00 93.94 91 ARG A N 1
ATOM 724 C CA . ARG A 1 91 ? 10.334 -4.092 -0.675 1.00 93.94 91 ARG A CA 1
ATOM 725 C C . ARG A 1 91 ? 9.909 -2.654 -0.924 1.00 93.94 91 ARG A C 1
ATOM 727 O O . ARG A 1 91 ? 10.727 -1.732 -0.813 1.00 93.94 91 ARG A O 1
ATOM 734 N N . CYS A 1 92 ? 8.626 -2.468 -1.206 1.00 95.25 92 CYS A N 1
ATOM 735 C CA . CYS A 1 92 ? 8.008 -1.159 -1.339 1.00 95.25 92 CYS A CA 1
ATOM 736 C C . CYS A 1 92 ? 7.225 -0.817 -0.072 1.00 95.25 92 CYS A C 1
ATOM 738 O O . CYS A 1 92 ? 6.543 -1.663 0.494 1.00 95.25 92 CYS A O 1
ATOM 740 N N . GLY A 1 93 ? 7.336 0.422 0.391 1.00 95.62 93 GLY A N 1
ATOM 741 C CA . GLY A 1 93 ? 6.528 0.976 1.468 1.00 95.62 93 GLY A CA 1
ATOM 742 C C . GLY A 1 93 ? 5.795 2.197 0.948 1.00 95.62 93 GLY A C 1
ATOM 743 O O . GLY A 1 93 ? 6.436 3.090 0.392 1.00 95.62 93 GLY A O 1
ATOM 744 N N . VAL A 1 94 ? 4.484 2.243 1.156 1.00 95.44 94 VAL A N 1
ATOM 745 C CA . VAL A 1 94 ? 3.618 3.328 0.688 1.00 95.44 94 VAL A CA 1
ATOM 746 C C . VAL A 1 94 ? 2.906 3.994 1.861 1.00 95.44 94 VAL A C 1
ATOM 748 O O . VAL A 1 94 ? 2.689 3.379 2.906 1.00 95.44 94 VAL A O 1
ATOM 751 N N . GLU A 1 95 ? 2.569 5.267 1.697 1.00 95.38 95 GLU A N 1
ATOM 752 C CA . GLU A 1 95 ? 1.699 6.025 2.594 1.00 95.38 95 GLU A CA 1
ATOM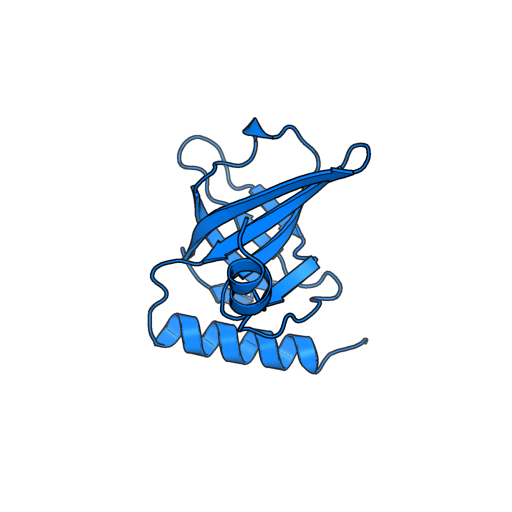 753 C C . GLU A 1 95 ? 0.369 6.289 1.887 1.00 95.38 95 GLU A C 1
ATOM 755 O O . GLU A 1 95 ? 0.377 6.798 0.766 1.00 95.38 95 GLU A O 1
ATOM 760 N N . PHE A 1 96 ? -0.752 5.982 2.538 1.00 94.75 96 PHE A N 1
ATOM 761 C CA . PHE A 1 96 ? -2.079 6.326 2.030 1.00 94.75 96 PHE A CA 1
ATOM 762 C C . PHE A 1 96 ? -2.381 7.807 2.276 1.00 94.75 96 PHE A C 1
ATOM 764 O O . PHE A 1 96 ? -2.034 8.370 3.319 1.00 94.75 96 PHE A O 1
ATOM 771 N N . LYS A 1 97 ? -3.042 8.453 1.319 1.00 93.81 97 LYS A N 1
ATOM 772 C CA . LYS A 1 97 ? -3.401 9.871 1.347 1.00 93.81 97 LYS A CA 1
ATOM 773 C C . LYS A 1 97 ? -4.904 10.051 1.177 1.00 93.81 97 LYS A C 1
ATOM 775 O O . LYS A 1 97 ? -5.572 9.219 0.579 1.00 93.81 97 LYS A O 1
ATOM 780 N N . TRP A 1 98 ? -5.408 11.152 1.739 1.00 84.81 98 TRP A N 1
ATOM 781 C CA . TRP A 1 98 ? -6.795 11.619 1.583 1.00 84.81 98 TRP A CA 1
ATOM 782 C C . TRP A 1 98 ? -7.883 10.605 1.951 1.00 84.81 98 TRP A C 1
ATOM 784 O O . TRP A 1 98 ? -8.989 10.671 1.432 1.00 84.81 98 TRP A O 1
ATOM 794 N N . LEU A 1 99 ? -7.593 9.703 2.891 1.00 88.00 99 LEU A N 1
ATOM 795 C CA . LEU A 1 99 ? -8.584 8.744 3.371 1.00 88.00 99 LEU A CA 1
ATOM 796 C C . LEU A 1 99 ? -9.759 9.465 4.050 1.00 88.00 99 LEU A C 1
ATOM 798 O O . LEU A 1 99 ? -9.557 10.246 4.999 1.00 88.00 99 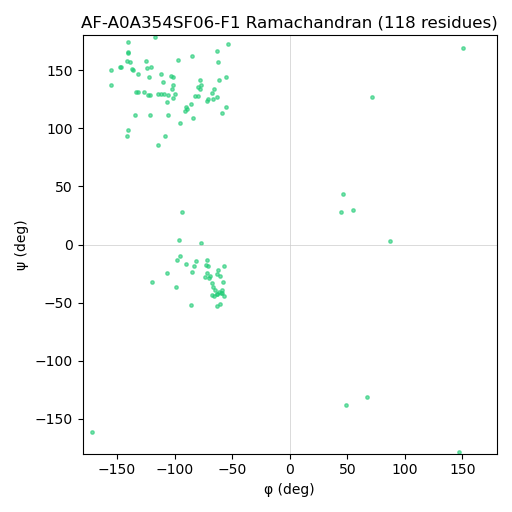LEU A O 1
ATOM 802 N N . GLY A 1 100 ? -10.974 9.156 3.593 1.00 88.44 100 GLY A N 1
ATOM 803 C CA . GLY A 1 100 ? -12.213 9.591 4.225 1.00 88.44 100 GLY A CA 1
ATOM 804 C C . GLY A 1 100 ? -12.362 9.009 5.633 1.00 88.44 100 GLY A C 1
ATOM 805 O O . GLY A 1 100 ? -11.640 8.097 6.039 1.00 88.44 100 GLY A O 1
ATOM 806 N N . SER A 1 101 ? -13.302 9.536 6.419 1.00 88.38 101 SER A N 1
ATOM 807 C CA . SER A 1 101 ? -13.581 9.016 7.768 1.00 88.38 101 SER A CA 1
ATOM 808 C C . SER A 1 101 ? -13.978 7.535 7.744 1.00 88.38 101 SER A C 1
ATOM 810 O O . SER A 1 101 ? -13.525 6.767 8.591 1.00 88.38 101 SER A O 1
ATOM 812 N N . MET A 1 102 ? -14.764 7.126 6.745 1.00 88.75 102 MET A N 1
ATOM 813 C CA . MET A 1 102 ? -15.172 5.735 6.551 1.00 88.75 102 MET A CA 1
ATOM 814 C C . MET A 1 102 ? -13.987 4.825 6.197 1.00 88.75 102 MET A C 1
ATOM 816 O O . MET A 1 102 ? -13.838 3.769 6.806 1.00 88.75 102 MET A O 1
ATOM 820 N N . ASP A 1 103 ? -13.105 5.257 5.294 1.00 90.50 103 ASP A N 1
ATOM 821 C CA . ASP A 1 103 ? -11.906 4.497 4.909 1.00 90.50 103 ASP A CA 1
ATOM 822 C C . ASP A 1 103 ? -10.950 4.322 6.084 1.00 90.50 103 ASP A C 1
ATOM 824 O O . ASP A 1 103 ? -10.434 3.234 6.328 1.00 90.50 103 ASP A O 1
ATOM 828 N N . LYS A 1 104 ? -10.751 5.388 6.868 1.00 91.19 104 LYS A N 1
ATOM 829 C CA . LYS A 1 104 ? -9.949 5.337 8.096 1.00 91.19 104 LYS A CA 1
ATOM 830 C C . LYS A 1 104 ? -10.517 4.337 9.094 1.00 91.19 104 LYS A C 1
ATOM 832 O O . LYS A 1 104 ? -9.743 3.604 9.704 1.00 91.19 104 LYS A O 1
ATOM 837 N N . LYS A 1 105 ? -11.845 4.300 9.249 1.00 90.94 105 LYS A N 1
ATOM 838 C CA . LYS A 1 105 ? -12.522 3.346 10.132 1.00 90.94 105 LYS A CA 1
ATOM 839 C C . LYS A 1 105 ? -12.302 1.907 9.656 1.00 90.94 105 LYS A C 1
ATOM 841 O O . LYS A 1 105 ? -11.779 1.110 10.426 1.00 90.94 105 LYS A O 1
ATOM 846 N N . ARG A 1 106 ? -12.595 1.607 8.385 1.00 90.31 106 ARG A N 1
ATOM 847 C CA . ARG A 1 106 ? -12.402 0.269 7.788 1.00 90.31 106 ARG A CA 1
ATOM 848 C C . ARG A 1 106 ? -10.949 -0.198 7.861 1.00 90.31 106 ARG A C 1
ATOM 850 O O . ARG A 1 106 ? -10.677 -1.346 8.195 1.00 90.31 106 ARG A O 1
ATOM 857 N N . LEU A 1 107 ? -10.000 0.698 7.592 1.00 91.00 107 LEU A N 1
ATOM 858 C CA . LEU A 1 107 ? -8.574 0.402 7.712 1.00 91.00 107 LEU A CA 1
ATOM 859 C C . LEU A 1 107 ? -8.160 0.151 9.165 1.00 91.00 107 LEU A C 1
ATOM 861 O O . LEU A 1 107 ? -7.304 -0.696 9.411 1.00 91.00 107 LEU A O 1
ATOM 865 N N . GLY A 1 108 ? -8.743 0.881 10.119 1.00 90.38 108 GLY A N 1
ATOM 866 C CA . GLY A 1 108 ? -8.555 0.649 11.548 1.00 90.38 108 GLY A CA 1
ATOM 867 C C . GLY A 1 108 ? -9.030 -0.741 11.962 1.00 90.38 108 GLY A C 1
ATOM 868 O O . GLY A 1 108 ? -8.240 -1.501 12.514 1.00 90.38 108 GLY A O 1
ATOM 869 N N . GLU A 1 109 ? -10.263 -1.095 11.596 1.00 89.88 109 GLU A N 1
ATOM 870 C CA . GLU A 1 109 ? -10.852 -2.419 11.833 1.00 89.88 109 GLU A CA 1
ATOM 871 C C . GLU A 1 109 ? -9.992 -3.532 11.216 1.00 89.88 109 GLU A C 1
ATOM 873 O O . GLU A 1 109 ? -9.680 -4.515 11.884 1.00 89.88 109 GLU A O 1
ATOM 878 N N . PHE A 1 110 ? -9.519 -3.349 9.978 1.00 88.19 110 PHE A N 1
ATOM 879 C CA . PHE A 1 110 ? -8.608 -4.294 9.328 1.00 88.19 110 PHE A CA 1
ATOM 880 C C . PHE A 1 110 ? -7.255 -4.418 10.047 1.00 88.19 110 PHE A C 1
ATOM 882 O O . PHE A 1 110 ? -6.724 -5.513 10.214 1.00 88.19 110 PHE A O 1
ATOM 889 N N . CYS A 1 111 ? -6.666 -3.302 10.480 1.00 88.31 111 CYS A N 1
ATOM 890 C CA . CYS A 1 111 ? -5.409 -3.322 11.228 1.00 88.31 111 CYS A CA 1
ATOM 891 C C . CYS A 1 111 ? -5.561 -4.084 12.551 1.00 88.31 111 CYS A C 1
ATOM 893 O O . CYS A 1 111 ? -4.679 -4.850 12.932 1.00 88.31 111 CYS A O 1
ATOM 895 N N . GLU A 1 112 ? -6.682 -3.890 13.240 1.00 84.62 112 GLU A N 1
ATOM 896 C CA . GLU A 1 112 ? -7.005 -4.604 14.471 1.00 84.62 112 GLU A CA 1
ATOM 897 C C . GLU A 1 112 ? -7.256 -6.092 14.211 1.00 84.62 112 GLU A C 1
ATOM 899 O O . GLU A 1 112 ? -6.689 -6.923 14.915 1.00 84.62 112 GLU A O 1
ATOM 904 N N . SER A 1 113 ? -7.994 -6.457 13.159 1.00 80.56 113 SER A N 1
ATOM 905 C CA . SER A 1 113 ? -8.216 -7.864 12.804 1.00 80.56 113 SER A CA 1
ATOM 906 C C . SER A 1 113 ? -6.925 -8.571 12.381 1.00 80.56 113 SER A C 1
ATOM 908 O O . SER A 1 113 ? -6.683 -9.705 12.786 1.00 80.56 113 SER A O 1
ATOM 910 N N . ALA A 1 114 ? -6.044 -7.892 11.639 1.00 70.56 114 ALA A N 1
ATOM 911 C CA . ALA A 1 114 ? -4.713 -8.399 11.300 1.00 70.56 114 ALA A CA 1
ATOM 912 C C . ALA A 1 114 ? -3.834 -8.611 12.549 1.00 70.56 114 ALA A C 1
ATOM 914 O O . ALA A 1 114 ? -2.931 -9.443 12.538 1.00 70.56 114 ALA A O 1
ATOM 915 N N . ALA A 1 115 ? -4.102 -7.888 13.643 1.00 58.31 115 ALA A N 1
ATOM 916 C CA . ALA A 1 115 ? -3.465 -8.111 14.941 1.00 58.31 115 ALA A CA 1
ATOM 917 C C . ALA A 1 115 ? -3.966 -9.373 15.655 1.00 58.31 115 ALA A C 1
ATOM 919 O O . ALA A 1 115 ? -3.241 -9.925 16.481 1.00 58.31 115 ALA A O 1
ATOM 920 N N . LEU A 1 116 ? -5.212 -9.769 15.383 1.00 52.34 116 LEU A N 1
ATOM 921 C CA . LEU A 1 116 ? -5.942 -10.807 16.110 1.00 52.34 116 LEU A CA 1
ATOM 922 C C . LEU A 1 116 ? -5.845 -12.197 15.464 1.00 52.34 116 LEU A C 1
ATOM 924 O O . LEU A 1 116 ? -6.219 -13.169 16.108 1.00 52.34 116 LEU A O 1
ATOM 928 N N . CYS A 1 117 ? -5.317 -12.319 14.242 1.00 45.50 117 CYS A N 1
ATOM 929 C CA . CYS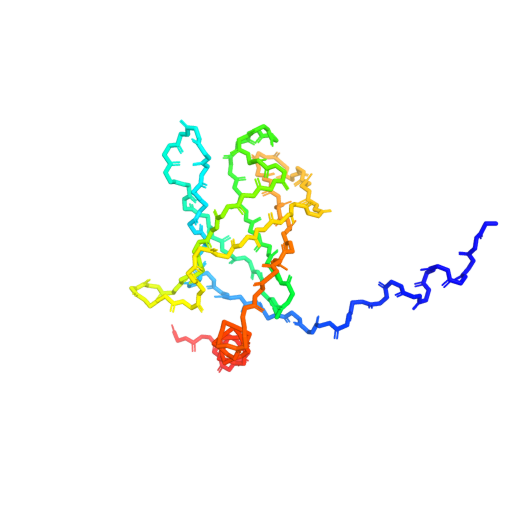 A 1 117 ? -5.093 -13.609 13.577 1.00 45.50 117 CYS A CA 1
ATOM 930 C C . CYS A 1 117 ? -3.598 -13.906 13.354 1.00 45.50 117 CYS A C 1
ATOM 932 O O . CYS A 1 117 ? -3.066 -13.655 12.268 1.00 45.50 117 CYS A O 1
ATOM 934 N N . PRO A 1 118 ? -2.900 -14.481 14.349 1.00 41.66 118 PRO A N 1
ATOM 935 C CA . PRO A 1 118 ? -1.825 -15.420 14.095 1.00 41.66 118 PRO A CA 1
ATOM 936 C C . PRO A 1 118 ? -2.451 -16.810 13.889 1.00 41.66 118 PRO A C 1
ATOM 938 O O . PRO A 1 118 ? -2.915 -17.416 14.846 1.00 41.66 118 PRO A O 1
ATOM 941 N N . CYS A 1 119 ? -2.425 -17.308 12.653 1.00 32.75 119 CYS A N 1
ATOM 942 C CA . CYS A 1 119 ? -2.711 -18.703 12.297 1.00 32.75 119 CYS A CA 1
ATOM 943 C C . CYS A 1 119 ? -4.176 -19.177 12.392 1.00 32.75 119 CYS A C 1
ATOM 945 O O . CYS A 1 119 ? -4.800 -19.200 13.450 1.00 32.75 119 CYS A O 1
ATOM 947 N N . SER A 1 120 ? -4.638 -19.738 11.281 1.00 31.31 120 SER A N 1
ATOM 948 C CA . SER A 1 120 ? -5.259 -21.063 11.273 1.00 31.31 120 SER A CA 1
ATOM 949 C C . SER A 1 120 ? -4.629 -21.848 10.137 1.00 31.31 120 SER A C 1
ATOM 951 O O . SER A 1 120 ? -4.684 -21.306 9.009 1.00 31.31 120 SER A O 1
#

Nearest PDB structures (foldseek):
  5kgo-assembly2_A  TM=8.262E-01  e=4.302E-05  Klebsiella pneumoniae
  4xrn-assembly2_B  TM=7.754E-01  e=3.108E-05  Pseudomonas aeruginosa PAO1
  5kec-assembly3_A  TM=7.515E-01  e=2.944E-05  Klebsiella pneumoniae
  4rt1-assembly1_A  TM=7.551E-01  e=5.343E-05  Pseudomonas aeruginosa PAO1
  4rt0-assembly1_A  TM=7.240E-01  e=5.641E-05  Pseudomonas aeruginosa PAO1

Mean predicted aligned error: 7.6 Å

Radius of gyration: 14.7 Å; Cα contacts (8 Å, |Δi|>4): 226; chains: 1; bounding box: 38×40×36 Å

Foldseek 3Di:
DDPPVVVVPDDPWDKFAQVFQKWKFFPDPPDHTDIFTWGIDTLFWTKTKDFDDPVVDDQKFFIWMDGVVGTLDHRFIKGWPDWADDPRMIMTIITTPDDDPSSSVSSHVVRVVSNVDDDD